Protein AF-A0A3D1IFQ7-F1 (afdb_monomer_lite)

Sequence (167 aa):
MATIRIYKVAEVLGIPSQEVMDLLKREHGIEVKSASSTIEEIVARQFAERLARERDVNLPTGPLFSQKAASSGKGRKSAKSAKTPEPAMRPRLGPPRLVKAPIVVPPVETEEVGEAVVEPPVAETPAPEPTPPVEAPPRPPSSASRLRSRSLKIEDPTPPLQPTATL

Structure (mmCIF, N/CA/C/O backbone):
data_AF-A0A3D1IFQ7-F1
#
_entry.id   AF-A0A3D1IFQ7-F1
#
loop_
_atom_site.group_PDB
_atom_site.id
_atom_site.type_symbol
_atom_site.label_atom_id
_atom_site.label_alt_id
_atom_site.label_comp_id
_atom_site.label_asym_id
_atom_site.label_entity_id
_atom_site.label_seq_id
_atom_site.pdbx_PDB_ins_code
_atom_site.Cartn_x
_atom_site.Cartn_y
_atom_site.Cartn_z
_atom_site.occupancy
_atom_site.B_iso_or_equiv
_atom_site.auth_seq_id
_atom_site.auth_comp_id
_atom_site.auth_asym_id
_atom_site.auth_atom_id
_atom_site.pdbx_PDB_model_num
ATOM 1 N N . MET A 1 1 ? 7.786 -15.486 5.623 1.00 79.00 1 MET A N 1
ATOM 2 C CA . MET A 1 1 ? 7.600 -14.023 5.506 1.00 79.00 1 MET A CA 1
ATOM 3 C C . MET A 1 1 ? 6.456 -13.766 4.541 1.00 79.00 1 MET A C 1
ATOM 5 O O . MET A 1 1 ? 6.431 -14.399 3.493 1.00 79.00 1 MET A O 1
ATOM 9 N N . ALA A 1 2 ? 5.493 -12.922 4.915 1.00 89.31 2 ALA A N 1
ATOM 10 C CA . ALA A 1 2 ? 4.358 -12.570 4.063 1.00 89.31 2 ALA A CA 1
ATOM 11 C C . ALA A 1 2 ? 4.682 -11.327 3.218 1.00 89.31 2 ALA A C 1
ATOM 13 O O . ALA A 1 2 ? 5.372 -10.417 3.686 1.00 89.31 2 ALA A O 1
ATOM 14 N N . THR A 1 3 ? 4.196 -11.300 1.976 1.00 93.31 3 THR A N 1
ATOM 15 C CA . THR A 1 3 ? 4.399 -10.192 1.032 1.00 93.31 3 THR A CA 1
ATOM 16 C C . THR A 1 3 ? 3.069 -9.708 0.472 1.00 93.31 3 THR A C 1
ATOM 18 O O . THR A 1 3 ? 2.130 -10.488 0.301 1.00 93.31 3 THR A O 1
ATOM 21 N N . ILE A 1 4 ? 2.980 -8.407 0.193 1.00 93.69 4 ILE A N 1
ATOM 22 C CA . ILE A 1 4 ? 1.745 -7.732 -0.225 1.00 93.69 4 ILE A CA 1
ATOM 23 C C . ILE A 1 4 ? 2.023 -6.820 -1.407 1.00 93.69 4 ILE A C 1
ATOM 25 O O . ILE A 1 4 ? 3.070 -6.181 -1.487 1.00 93.69 4 ILE A O 1
ATOM 29 N N . ARG A 1 5 ? 1.064 -6.756 -2.333 1.00 94.88 5 ARG A N 1
ATOM 30 C CA . ARG A 1 5 ? 1.128 -5.865 -3.495 1.00 94.88 5 ARG A CA 1
ATOM 31 C C . ARG A 1 5 ? 0.787 -4.429 -3.097 1.00 94.88 5 ARG A C 1
ATOM 33 O O . ARG A 1 5 ? -0.162 -4.212 -2.346 1.00 94.88 5 ARG A O 1
ATOM 40 N N . ILE A 1 6 ? 1.491 -3.449 -3.659 1.00 95.06 6 ILE A N 1
ATOM 41 C CA . ILE A 1 6 ? 1.315 -2.025 -3.319 1.00 95.06 6 ILE A CA 1
ATOM 42 C C . ILE A 1 6 ? -0.115 -1.532 -3.552 1.00 95.06 6 ILE A C 1
ATOM 44 O O . ILE A 1 6 ? -0.632 -0.780 -2.729 1.00 95.06 6 ILE A O 1
ATOM 48 N N . TYR A 1 7 ? -0.800 -1.984 -4.609 1.00 95.19 7 TYR A N 1
ATOM 49 C CA . TYR A 1 7 ? -2.197 -1.581 -4.822 1.00 95.19 7 TYR A CA 1
ATOM 50 C C . TYR A 1 7 ? -3.116 -1.970 -3.652 1.00 95.19 7 TYR A C 1
ATOM 52 O O . TYR A 1 7 ? -4.080 -1.262 -3.387 1.00 95.19 7 TYR A O 1
ATOM 60 N N . LYS A 1 8 ? -2.809 -3.038 -2.898 1.00 93.44 8 LYS A N 1
ATOM 61 C CA . LYS A 1 8 ? -3.568 -3.394 -1.688 1.00 93.44 8 LYS A CA 1
ATOM 62 C C . LYS A 1 8 ? -3.272 -2.472 -0.514 1.00 93.44 8 LYS A C 1
ATOM 64 O O . LYS A 1 8 ? -4.180 -2.152 0.243 1.00 93.44 8 LYS A O 1
ATOM 69 N N . VAL A 1 9 ? -2.034 -2.005 -0.390 1.00 92.69 9 VAL A N 1
ATOM 70 C CA . VAL A 1 9 ? -1.665 -0.995 0.613 1.00 92.69 9 VAL A CA 1
ATOM 71 C C . VAL A 1 9 ? -2.401 0.317 0.338 1.00 92.69 9 VAL A C 1
ATOM 73 O O . VAL A 1 9 ? -2.998 0.899 1.241 1.00 92.69 9 VAL A O 1
ATOM 76 N N . ALA A 1 10 ? -2.438 0.722 -0.931 1.00 93.44 10 ALA A N 1
ATOM 77 C CA . ALA A 1 10 ? -3.182 1.885 -1.399 1.00 93.44 10 ALA A CA 1
ATOM 78 C C . ALA A 1 10 ? -4.693 1.774 -1.111 1.00 93.44 10 ALA A C 1
ATOM 80 O O . ALA A 1 10 ? -5.288 2.721 -0.606 1.00 93.44 10 ALA A O 1
ATOM 81 N N . GLU A 1 11 ? -5.307 0.610 -1.363 1.00 91.31 11 GLU A N 1
ATOM 82 C CA . GLU A 1 11 ? -6.725 0.356 -1.055 1.00 91.31 11 GLU A CA 1
ATOM 83 C C . GLU A 1 11 ? -7.048 0.515 0.441 1.00 91.31 11 GLU A C 1
ATOM 85 O O . GLU A 1 11 ? -8.078 1.099 0.777 1.00 91.31 11 GLU A O 1
ATOM 90 N N . VAL A 1 12 ? -6.180 0.022 1.335 1.00 90.56 12 VAL A N 1
ATOM 91 C CA . VAL A 1 12 ? -6.389 0.108 2.794 1.00 90.56 12 VAL A CA 1
ATOM 92 C C . VAL A 1 12 ? -6.296 1.550 3.290 1.00 90.56 12 VAL A C 1
ATOM 94 O O . VAL A 1 12 ? -7.076 1.955 4.148 1.00 90.56 12 VAL A O 1
ATOM 97 N N . LEU A 1 13 ? -5.365 2.329 2.739 1.00 89.69 13 LEU A N 1
ATOM 98 C CA . LEU A 1 13 ? -5.132 3.719 3.134 1.00 89.69 13 LEU A CA 1
ATOM 99 C C . LEU A 1 13 ? -6.032 4.724 2.400 1.00 89.69 13 LEU A C 1
ATOM 101 O O . LEU A 1 13 ? -6.143 5.871 2.824 1.00 89.69 13 LEU A O 1
ATOM 105 N N . GLY A 1 14 ? -6.671 4.315 1.301 1.00 89.62 14 GLY A N 1
ATOM 106 C CA . GLY A 1 14 ? -7.512 5.188 0.483 1.00 89.62 14 GLY A CA 1
ATOM 107 C C . GLY A 1 14 ? -6.740 6.268 -0.285 1.00 89.62 14 GLY A C 1
ATOM 108 O O . GLY A 1 14 ? -7.330 7.283 -0.646 1.00 89.62 14 GLY A O 1
ATOM 109 N N . ILE A 1 15 ? -5.445 6.058 -0.534 1.00 93.12 15 ILE A N 1
ATOM 110 C CA . ILE A 1 15 ? -4.559 6.970 -1.281 1.00 93.12 15 ILE A CA 1
ATOM 111 C C . ILE A 1 15 ? -4.145 6.343 -2.620 1.00 93.12 15 ILE A C 1
ATOM 113 O O . ILE A 1 15 ? -4.193 5.117 -2.757 1.00 93.12 15 ILE A O 1
ATOM 117 N N . PRO A 1 16 ? -3.750 7.128 -3.639 1.00 95.31 16 PRO A N 1
ATOM 118 C CA . PRO A 1 16 ? -3.327 6.563 -4.917 1.00 95.31 16 PRO A CA 1
ATOM 119 C C . PRO A 1 16 ? -2.022 5.769 -4.777 1.00 95.31 16 PRO A C 1
ATOM 121 O O . PRO A 1 16 ? -1.133 6.111 -3.999 1.00 95.31 16 PRO A O 1
ATOM 124 N N . SER A 1 17 ? -1.866 4.717 -5.585 1.00 94.81 17 SER A N 1
ATOM 125 C CA . SER A 1 17 ? -0.681 3.849 -5.516 1.00 94.81 17 SER A CA 1
ATOM 126 C C . SER A 1 17 ? 0.630 4.565 -5.848 1.00 94.81 17 SER A C 1
ATOM 128 O O . SER A 1 17 ? 1.669 4.140 -5.359 1.00 94.81 17 SER A O 1
ATOM 130 N N . GLN A 1 18 ? 0.589 5.646 -6.635 1.00 95.50 18 GLN A N 1
ATOM 131 C CA . GLN A 1 18 ? 1.777 6.454 -6.936 1.00 95.50 18 GLN A CA 1
ATOM 132 C C . GLN A 1 18 ? 2.293 7.185 -5.691 1.00 95.50 18 GLN A C 1
ATOM 134 O O . GLN A 1 18 ? 3.474 7.092 -5.380 1.00 95.50 18 GLN A O 1
ATOM 139 N N . GLU A 1 19 ? 1.402 7.794 -4.899 1.00 94.00 19 GLU A N 1
ATOM 140 C CA . GLU A 1 19 ? 1.797 8.424 -3.632 1.00 94.00 19 GLU A CA 1
ATOM 141 C C . GLU A 1 19 ? 2.406 7.407 -2.662 1.00 94.00 19 GLU A C 1
ATOM 143 O O . GLU A 1 19 ? 3.385 7.711 -1.982 1.00 94.00 19 GLU A O 1
ATOM 148 N N . VAL A 1 20 ? 1.870 6.180 -2.623 1.00 94.38 20 VAL A N 1
ATOM 149 C CA . VAL A 1 20 ? 2.453 5.092 -1.822 1.00 94.38 20 VAL A CA 1
ATOM 150 C C . VAL A 1 20 ? 3.880 4.783 -2.273 1.00 94.38 20 VAL A C 1
ATOM 152 O O . VAL A 1 20 ? 4.756 4.612 -1.431 1.00 94.38 20 VAL A O 1
ATOM 155 N N . MET A 1 21 ? 4.138 4.735 -3.581 1.00 95.00 21 MET A N 1
ATOM 156 C CA . MET A 1 21 ? 5.479 4.489 -4.123 1.00 95.00 21 MET A CA 1
ATOM 157 C C . MET A 1 21 ? 6.451 5.619 -3.757 1.00 95.00 21 MET A C 1
ATOM 159 O O . MET A 1 21 ? 7.558 5.346 -3.291 1.00 95.00 21 MET A O 1
ATOM 163 N N . ASP A 1 22 ? 6.022 6.876 -3.878 1.00 95.56 22 ASP A N 1
ATOM 164 C CA . ASP A 1 22 ? 6.837 8.040 -3.519 1.00 95.56 22 ASP A CA 1
ATOM 165 C C . ASP A 1 22 ? 7.156 8.091 -2.023 1.00 95.56 22 ASP A C 1
ATOM 167 O O . ASP A 1 22 ? 8.240 8.511 -1.614 1.00 95.56 22 ASP A O 1
ATOM 171 N N . LEU A 1 23 ? 6.209 7.692 -1.176 1.00 93.56 23 LEU A N 1
ATOM 172 C CA . LEU A 1 23 ? 6.421 7.646 0.265 1.00 93.56 23 LEU A CA 1
ATOM 173 C C . LEU A 1 23 ? 7.304 6.459 0.670 1.00 93.56 23 LEU A C 1
ATOM 175 O O . LEU A 1 23 ? 8.205 6.637 1.483 1.00 93.56 23 LEU A O 1
ATOM 179 N N . LEU A 1 24 ? 7.135 5.282 0.059 1.00 94.06 24 LEU A N 1
ATOM 180 C CA . LEU A 1 24 ? 8.030 4.139 0.281 1.00 94.06 24 LEU A CA 1
ATOM 181 C C . LEU A 1 24 ? 9.483 4.481 -0.070 1.00 94.06 24 LEU A C 1
ATOM 183 O O . LEU A 1 24 ? 10.398 4.133 0.679 1.00 94.06 24 LEU A O 1
ATOM 187 N N . LYS A 1 25 ? 9.693 5.227 -1.158 1.00 94.62 25 LYS A N 1
ATOM 188 C CA . LYS A 1 25 ? 11.018 5.729 -1.529 1.00 94.62 25 LYS A CA 1
ATOM 189 C C . LYS A 1 25 ? 11.566 6.714 -0.495 1.00 94.62 25 LYS A C 1
ATOM 191 O O . LYS A 1 25 ? 12.721 6.592 -0.100 1.00 94.62 25 LYS A O 1
ATOM 196 N N . ARG A 1 26 ? 10.755 7.675 -0.042 1.00 94.06 26 ARG A N 1
ATOM 197 C CA . ARG A 1 26 ? 11.184 8.719 0.907 1.00 94.06 26 ARG A CA 1
ATOM 198 C C . ARG A 1 26 ? 11.445 8.203 2.319 1.00 94.06 26 ARG A C 1
ATOM 200 O O . ARG A 1 26 ? 12.387 8.657 2.955 1.00 94.06 26 ARG A O 1
ATOM 207 N N . GLU A 1 27 ? 10.614 7.295 2.813 1.00 90.44 27 GLU A N 1
ATOM 208 C CA . GLU A 1 27 ? 10.640 6.889 4.222 1.00 90.44 27 GLU A CA 1
ATOM 209 C C . GLU A 1 27 ? 11.400 5.593 4.471 1.00 90.44 27 GLU A C 1
ATOM 211 O O . GLU A 1 27 ? 12.031 5.439 5.514 1.00 90.44 27 GLU A O 1
ATOM 216 N N . HIS A 1 28 ? 11.351 4.668 3.511 1.00 90.12 28 HIS A N 1
ATOM 217 C CA . HIS A 1 28 ? 11.955 3.345 3.641 1.00 90.12 28 HIS A CA 1
ATOM 218 C C . HIS A 1 28 ? 13.128 3.131 2.677 1.00 90.12 28 HIS A C 1
ATOM 220 O O . HIS A 1 28 ? 13.797 2.104 2.761 1.00 90.12 28 HIS A O 1
ATOM 226 N N . GLY A 1 29 ? 13.386 4.069 1.756 1.00 94.06 29 GLY A N 1
ATOM 227 C CA . GLY A 1 29 ? 14.423 3.921 0.733 1.00 94.06 29 GLY A CA 1
ATOM 228 C C . GLY A 1 29 ? 14.115 2.824 -0.291 1.00 94.06 29 GLY A C 1
ATOM 229 O O . GLY A 1 29 ? 15.026 2.341 -0.959 1.00 94.06 29 GLY A O 1
ATOM 230 N N . ILE A 1 30 ? 12.851 2.397 -0.401 1.00 92.19 30 ILE A N 1
ATOM 231 C CA . ILE A 1 30 ? 12.446 1.297 -1.282 1.00 92.19 30 ILE A CA 1
ATOM 232 C C . ILE A 1 30 ? 11.966 1.874 -2.607 1.00 92.19 30 ILE A C 1
ATOM 234 O O . ILE A 1 30 ? 10.909 2.499 -2.686 1.00 92.19 30 ILE A O 1
ATOM 238 N N . GLU A 1 31 ? 12.727 1.617 -3.666 1.00 94.44 31 GLU A N 1
ATOM 239 C CA . GLU A 1 31 ? 12.323 1.957 -5.025 1.00 94.44 31 GLU A CA 1
ATOM 240 C C . GLU A 1 31 ? 11.502 0.828 -5.641 1.00 94.44 31 GLU A C 1
ATOM 242 O O . GLU A 1 31 ? 11.952 -0.309 -5.791 1.00 94.44 31 GLU A O 1
ATOM 247 N N . VAL A 1 32 ? 10.275 1.156 -6.025 1.00 93.50 32 VAL A N 1
ATOM 248 C CA . VAL A 1 32 ? 9.333 0.217 -6.628 1.00 93.50 32 VAL A CA 1
ATOM 249 C C . VAL A 1 32 ? 8.919 0.712 -8.001 1.00 93.50 32 VAL A C 1
ATOM 251 O O . VAL A 1 32 ? 8.748 1.904 -8.221 1.00 93.50 32 VAL A O 1
ATOM 254 N N . LYS A 1 33 ? 8.802 -0.220 -8.952 1.00 93.19 33 LYS A N 1
ATOM 255 C CA . LYS A 1 33 ? 8.581 0.095 -10.374 1.00 93.19 33 LYS A CA 1
ATOM 256 C C . LYS A 1 33 ? 7.110 0.315 -10.711 1.00 93.19 33 LYS A C 1
ATOM 258 O O . LYS A 1 33 ? 6.787 1.017 -11.660 1.00 93.19 33 LYS A O 1
ATOM 263 N N . SER A 1 34 ? 6.214 -0.350 -9.984 1.00 94.44 34 SER A N 1
ATOM 264 C CA . SER A 1 34 ? 4.780 -0.358 -10.272 1.00 94.44 34 SER A CA 1
ATOM 265 C C . SER A 1 34 ? 3.974 -0.668 -9.015 1.00 94.44 34 SER A C 1
ATOM 267 O O . SER A 1 34 ? 4.452 -1.357 -8.116 1.00 94.44 34 SER A O 1
ATOM 269 N N . ALA A 1 35 ? 2.698 -0.281 -9.007 1.00 93.12 35 ALA A N 1
ATOM 270 C CA . ALA A 1 35 ? 1.718 -0.703 -8.006 1.00 93.12 35 ALA A CA 1
ATOM 271 C C . ALA A 1 35 ? 1.550 -2.238 -7.915 1.00 93.12 35 ALA A C 1
ATOM 273 O O . ALA A 1 35 ? 1.017 -2.753 -6.930 1.00 93.12 35 ALA A O 1
ATOM 274 N N . SER A 1 36 ? 1.999 -2.974 -8.939 1.00 92.88 36 SER A N 1
ATOM 275 C CA . SER A 1 36 ? 2.021 -4.442 -8.951 1.00 92.88 36 SER A CA 1
ATOM 276 C C . SER A 1 36 ? 3.241 -5.048 -8.248 1.00 92.88 36 SER A C 1
ATOM 278 O O . SER A 1 36 ? 3.295 -6.267 -8.089 1.00 92.88 36 SER A O 1
ATOM 280 N N . SER A 1 37 ? 4.214 -4.236 -7.822 1.00 94.44 37 SER A N 1
ATOM 281 C CA . SER A 1 37 ? 5.348 -4.704 -7.025 1.00 94.44 37 SER A CA 1
ATOM 282 C C . SER A 1 37 ? 4.899 -5.146 -5.626 1.00 94.44 37 SER A C 1
ATOM 284 O O . SER A 1 37 ? 3.915 -4.639 -5.077 1.00 94.44 37 SER A O 1
ATOM 286 N N . THR A 1 38 ? 5.618 -6.117 -5.062 1.00 94.50 38 THR A N 1
ATOM 287 C CA . THR A 1 38 ? 5.371 -6.679 -3.729 1.00 94.50 38 THR A CA 1
ATOM 288 C C . THR A 1 38 ? 6.397 -6.190 -2.721 1.00 94.50 38 THR A C 1
ATOM 290 O O . THR A 1 38 ? 7.585 -6.161 -3.031 1.00 94.50 38 THR A O 1
ATOM 293 N N . ILE A 1 39 ? 5.941 -5.876 -1.513 1.00 93.81 39 ILE A N 1
ATOM 294 C CA . ILE A 1 39 ? 6.780 -5.502 -0.370 1.00 93.81 39 ILE A CA 1
ATOM 295 C C . ILE A 1 39 ? 6.508 -6.427 0.816 1.00 93.81 39 ILE A C 1
ATOM 297 O O . ILE A 1 39 ? 5.498 -7.136 0.847 1.00 93.81 39 ILE A O 1
ATOM 301 N N . GLU A 1 40 ? 7.409 -6.425 1.792 1.00 93.81 40 GLU A N 1
ATOM 302 C CA . GLU A 1 40 ? 7.214 -7.154 3.042 1.00 93.81 40 GLU A CA 1
ATOM 303 C C . GLU A 1 40 ? 6.030 -6.587 3.831 1.00 93.81 40 GLU A C 1
ATOM 305 O O . GLU A 1 40 ? 5.857 -5.372 3.945 1.00 93.81 40 GLU A O 1
ATOM 310 N N . GLU A 1 41 ? 5.226 -7.471 4.424 1.00 93.00 41 GLU A N 1
ATOM 311 C CA . GLU A 1 41 ? 4.075 -7.056 5.233 1.00 93.00 41 GLU A CA 1
ATOM 312 C C . GLU A 1 41 ? 4.464 -6.160 6.405 1.00 93.00 41 GLU A C 1
ATOM 314 O O . GLU A 1 41 ? 3.733 -5.233 6.744 1.00 93.00 41 GLU A O 1
ATOM 319 N N . ILE A 1 42 ? 5.618 -6.421 7.014 1.00 93.44 42 ILE A N 1
ATOM 320 C CA . ILE A 1 42 ? 6.096 -5.650 8.161 1.00 93.44 42 ILE A CA 1
ATOM 321 C C . ILE A 1 42 ? 6.325 -4.191 7.746 1.00 93.44 42 ILE A C 1
ATOM 323 O O . ILE A 1 42 ? 5.878 -3.284 8.445 1.00 93.44 42 ILE A O 1
ATOM 327 N N . VAL A 1 43 ? 6.923 -3.971 6.570 1.00 93.81 43 VAL A N 1
ATOM 328 C CA . VAL A 1 43 ? 7.116 -2.633 5.994 1.00 93.81 43 VAL A CA 1
ATOM 329 C C . VAL A 1 43 ? 5.767 -1.990 5.676 1.00 93.81 43 VAL A C 1
ATOM 331 O O . VAL A 1 43 ? 5.526 -0.852 6.066 1.00 93.81 43 VAL A O 1
ATOM 334 N N . ALA A 1 44 ? 4.850 -2.725 5.037 1.00 93.31 44 ALA A N 1
ATOM 335 C CA . ALA A 1 44 ? 3.516 -2.217 4.712 1.00 93.31 44 ALA A CA 1
ATOM 336 C C . ALA A 1 44 ? 2.716 -1.804 5.960 1.00 93.31 44 ALA A C 1
ATOM 338 O O . ALA A 1 44 ? 1.995 -0.808 5.937 1.00 93.31 44 ALA A O 1
ATOM 339 N N . ARG A 1 45 ? 2.842 -2.562 7.055 1.00 91.69 45 ARG A N 1
ATOM 340 C CA . ARG A 1 45 ? 2.176 -2.283 8.331 1.00 91.69 45 ARG A CA 1
ATOM 341 C C . ARG A 1 45 ? 2.739 -1.034 8.994 1.00 91.69 45 ARG A C 1
ATOM 343 O O . ARG A 1 45 ? 1.963 -0.159 9.352 1.00 91.69 45 ARG A O 1
ATOM 350 N N . GLN A 1 46 ? 4.063 -0.931 9.102 1.00 92.50 46 GLN A N 1
ATOM 351 C CA . GLN A 1 46 ? 4.727 0.254 9.657 1.00 92.50 46 GLN A CA 1
ATOM 352 C C . GLN A 1 46 ? 4.365 1.513 8.868 1.00 92.50 46 GLN A C 1
ATOM 354 O O . GLN A 1 46 ? 4.012 2.539 9.447 1.00 92.50 46 GLN A O 1
ATOM 359 N N . PHE A 1 47 ? 4.392 1.397 7.543 1.00 93.12 47 PHE A N 1
A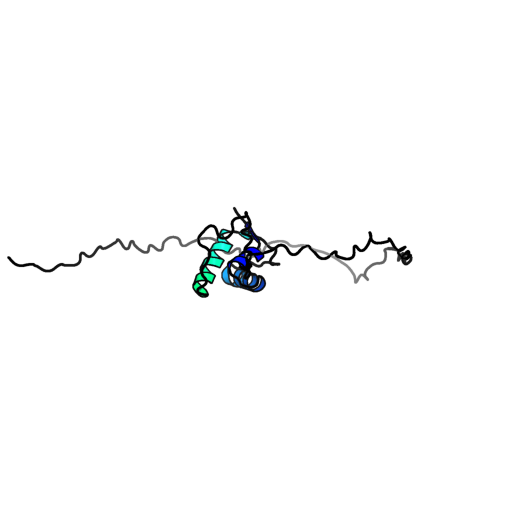TOM 360 C CA . PHE A 1 47 ? 3.996 2.454 6.630 1.00 93.12 47 PHE A CA 1
ATOM 361 C C . PHE A 1 47 ? 2.543 2.897 6.852 1.00 93.12 47 PHE A C 1
ATOM 363 O O . PHE A 1 47 ? 2.265 4.085 7.020 1.00 93.12 47 PHE A O 1
ATOM 370 N N . ALA A 1 48 ? 1.610 1.942 6.906 1.00 91.62 48 ALA A N 1
ATOM 371 C CA . ALA A 1 48 ? 0.200 2.238 7.122 1.00 91.62 48 ALA A CA 1
ATOM 372 C C . ALA A 1 48 ? -0.065 2.855 8.503 1.00 91.62 48 ALA A C 1
ATOM 374 O O . ALA A 1 48 ? -0.808 3.828 8.594 1.00 91.62 48 ALA A O 1
ATOM 375 N N . GLU A 1 49 ? 0.554 2.334 9.566 1.00 91.31 49 GLU A N 1
ATOM 376 C CA . GLU A 1 49 ? 0.427 2.865 10.930 1.00 91.31 49 GLU A CA 1
ATOM 377 C C . GLU A 1 49 ? 0.933 4.304 11.039 1.00 91.31 49 GLU A C 1
ATOM 379 O O . GLU A 1 49 ? 0.297 5.134 11.692 1.00 91.31 49 GLU A O 1
ATOM 384 N N . ARG A 1 50 ? 2.058 4.620 10.390 1.00 91.50 50 ARG A N 1
ATOM 385 C CA . ARG A 1 50 ? 2.600 5.977 10.386 1.00 91.50 50 ARG A CA 1
ATOM 386 C C . ARG A 1 50 ? 1.684 6.937 9.636 1.00 91.50 50 ARG A C 1
ATOM 388 O O . ARG A 1 50 ? 1.306 7.962 10.196 1.00 91.50 50 ARG A O 1
ATOM 395 N N . LEU A 1 51 ? 1.263 6.582 8.424 1.00 90.44 51 LEU A N 1
ATOM 396 C CA . LEU A 1 51 ? 0.355 7.426 7.646 1.00 90.44 51 LEU A CA 1
ATOM 397 C C . LEU A 1 51 ? -0.998 7.624 8.319 1.00 90.44 51 LEU A C 1
ATOM 399 O O . LEU A 1 51 ? -1.554 8.716 8.258 1.00 90.44 51 LEU A O 1
ATOM 403 N N . ALA A 1 52 ? -1.524 6.592 8.973 1.00 90.31 52 ALA A N 1
ATOM 404 C CA . ALA A 1 52 ? -2.757 6.689 9.739 1.00 90.31 52 ALA A CA 1
ATOM 405 C C . ALA A 1 52 ? -2.649 7.709 10.875 1.00 90.31 52 ALA A C 1
ATOM 407 O O . ALA A 1 52 ? -3.581 8.479 11.083 1.00 90.31 52 ALA A O 1
ATOM 408 N N . ARG A 1 53 ? -1.500 7.755 11.564 1.00 89.94 53 ARG A N 1
ATOM 409 C CA . ARG A 1 53 ? -1.216 8.762 12.596 1.00 89.94 53 ARG A CA 1
ATOM 410 C C . ARG A 1 53 ? -1.007 10.158 12.018 1.00 89.94 53 ARG A C 1
ATOM 412 O O . ARG A 1 53 ? -1.460 11.119 12.615 1.00 89.94 53 ARG A O 1
ATOM 419 N N . GLU A 1 54 ? -0.324 10.282 10.882 1.00 90.31 54 GLU A N 1
ATOM 420 C CA . GLU A 1 54 ? -0.040 11.586 10.261 1.00 90.31 54 GLU A CA 1
ATOM 421 C C . GLU A 1 54 ? -1.271 12.227 9.606 1.00 90.31 54 GLU A C 1
ATOM 423 O O . GLU A 1 54 ? -1.354 13.448 9.506 1.00 90.31 54 GLU A O 1
ATOM 428 N N . ARG A 1 55 ? -2.206 11.409 9.113 1.00 88.75 55 ARG A N 1
ATOM 429 C CA . ARG A 1 55 ? -3.402 11.851 8.375 1.00 88.75 55 ARG A CA 1
ATOM 430 C C . ARG A 1 55 ? -4.694 11.698 9.185 1.00 88.75 55 ARG A C 1
ATOM 432 O O . ARG A 1 55 ? -5.767 11.901 8.621 1.00 88.75 55 ARG A O 1
ATOM 439 N N . ASP A 1 56 ? -4.597 11.281 10.449 1.00 85.25 56 ASP A N 1
ATOM 440 C CA . ASP A 1 56 ? -5.730 10.948 11.325 1.00 85.25 56 ASP A CA 1
ATOM 441 C C . ASP A 1 56 ? -6.745 9.986 10.667 1.00 85.25 56 ASP A C 1
ATOM 443 O O . ASP A 1 56 ? -7.966 10.121 10.790 1.00 85.25 56 ASP A O 1
ATOM 447 N N . VAL A 1 57 ? -6.242 8.994 9.923 1.00 84.75 57 VAL A N 1
ATOM 448 C CA . VAL A 1 57 ? -7.071 7.999 9.229 1.00 84.75 57 VAL A CA 1
ATOM 449 C C . VAL A 1 57 ? -7.259 6.778 10.121 1.00 84.75 57 VAL A C 1
ATOM 451 O O . VAL A 1 57 ? -6.298 6.153 10.561 1.00 84.75 57 VAL A O 1
ATOM 454 N N . ASN A 1 58 ? -8.513 6.382 10.344 1.00 83.56 58 ASN A N 1
ATOM 455 C CA . ASN A 1 58 ? -8.820 5.144 11.056 1.00 83.56 58 ASN A CA 1
ATOM 456 C C . ASN A 1 58 ? -8.470 3.921 10.199 1.00 83.56 58 ASN A C 1
ATOM 458 O O . ASN A 1 58 ? -9.102 3.671 9.170 1.00 83.56 58 ASN A O 1
ATOM 462 N N . LEU A 1 59 ? -7.495 3.134 10.654 1.00 85.19 59 LEU A N 1
ATOM 463 C CA . LEU A 1 59 ? -7.197 1.828 10.073 1.00 85.19 59 LEU A CA 1
ATOM 464 C C . LEU A 1 59 ? -8.198 0.777 10.567 1.00 85.19 59 LEU A C 1
ATOM 466 O O . LEU A 1 59 ? -8.621 0.823 11.726 1.00 85.19 59 LEU A O 1
ATOM 470 N N . PRO A 1 60 ? -8.563 -0.205 9.725 1.00 82.38 60 PRO A N 1
ATOM 471 C CA . PRO A 1 60 ? -9.401 -1.308 10.167 1.00 82.38 60 PRO A CA 1
ATOM 472 C C . PRO A 1 60 ? -8.693 -2.099 11.275 1.00 82.38 60 PRO A C 1
ATOM 474 O O . PRO A 1 60 ? -7.545 -2.512 11.130 1.00 82.38 60 PRO A O 1
ATOM 477 N N . THR A 1 61 ? -9.384 -2.325 12.392 1.00 75.56 61 THR A N 1
ATOM 478 C CA . THR A 1 61 ? -8.855 -3.123 13.503 1.00 75.56 61 THR A CA 1
ATOM 479 C C . THR A 1 61 ? -8.787 -4.596 13.094 1.00 75.56 61 THR A C 1
ATOM 481 O O . THR A 1 61 ? -9.816 -5.214 12.825 1.00 75.56 61 THR A O 1
ATOM 484 N N . GLY A 1 62 ? -7.581 -5.166 13.032 1.00 79.44 62 GLY A N 1
ATOM 485 C CA . GLY A 1 62 ? -7.356 -6.567 12.666 1.00 79.44 62 GLY A CA 1
ATOM 486 C C . GLY A 1 62 ? -6.165 -6.761 11.720 1.00 79.44 62 GLY A C 1
ATOM 487 O O . GLY A 1 62 ? -5.374 -5.839 11.514 1.00 79.44 62 GLY A O 1
ATOM 488 N N . PRO A 1 63 ? -5.995 -7.963 11.144 1.00 82.19 63 PRO A N 1
ATOM 489 C CA . PRO A 1 63 ? -4.915 -8.231 10.202 1.00 82.19 63 PRO A CA 1
ATOM 490 C C . PRO A 1 63 ? -5.165 -7.511 8.864 1.00 82.19 63 PRO A C 1
ATOM 492 O O . PRO A 1 63 ? -5.871 -8.022 7.991 1.00 82.19 63 PRO A O 1
ATOM 495 N N . LEU A 1 64 ? -4.552 -6.327 8.723 1.00 83.94 64 LEU A N 1
ATOM 496 C CA . LEU A 1 64 ? -4.740 -5.350 7.636 1.00 83.94 64 LEU A CA 1
ATOM 497 C C . LEU A 1 64 ? -4.625 -5.934 6.221 1.00 83.94 64 LEU A C 1
ATOM 499 O O . LEU A 1 64 ? -5.318 -5.489 5.309 1.00 83.94 64 LEU A O 1
ATOM 503 N N . PHE A 1 65 ? -3.752 -6.924 6.032 1.00 85.69 65 PHE A N 1
ATOM 504 C CA . PHE A 1 65 ? -3.345 -7.393 4.709 1.00 85.69 65 PHE A CA 1
ATOM 505 C C . PHE A 1 65 ? -3.517 -8.903 4.496 1.00 85.69 65 PHE A C 1
ATOM 507 O O . PHE A 1 65 ? -2.795 -9.517 3.711 1.00 85.69 65 PHE A O 1
ATOM 514 N N . SER A 1 66 ? -4.482 -9.518 5.182 1.00 77.94 66 SER A N 1
ATOM 515 C CA . SER A 1 66 ? -4.767 -10.951 5.038 1.00 77.94 66 SER A CA 1
ATOM 516 C C . SER A 1 66 ? -4.999 -1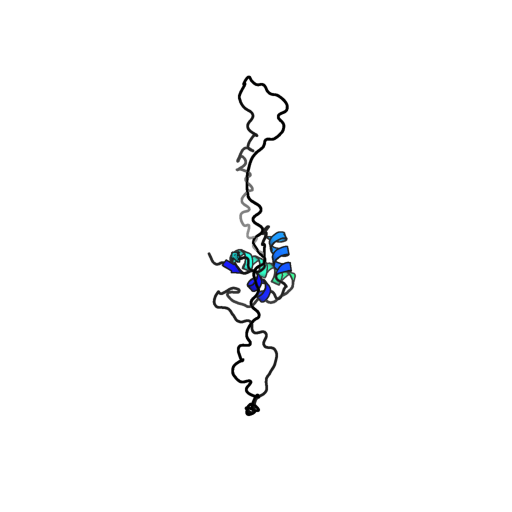1.342 3.569 1.00 77.94 66 SER A C 1
ATOM 518 O O . SER A 1 66 ? -5.848 -10.765 2.892 1.00 77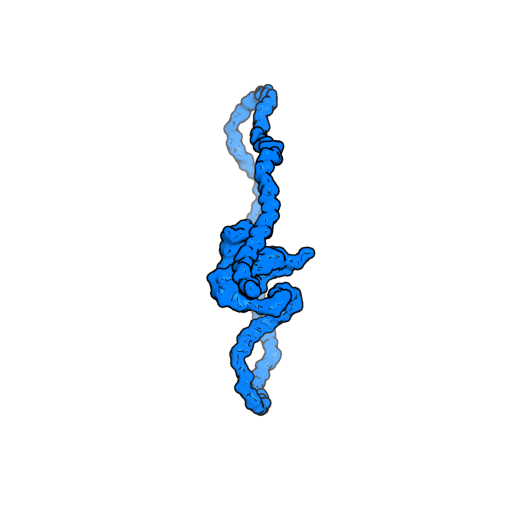.94 66 SER A O 1
ATOM 520 N N . GLN A 1 67 ? -4.280 -12.361 3.075 1.00 63.53 67 GLN A N 1
ATOM 521 C CA . GLN A 1 67 ? -4.345 -12.818 1.673 1.00 63.53 67 GLN A CA 1
ATOM 522 C C . GLN A 1 67 ? -5.750 -13.246 1.212 1.00 63.53 67 GLN A C 1
ATOM 524 O O . GLN A 1 67 ? -6.037 -13.265 0.013 1.00 63.53 67 GLN A O 1
ATOM 529 N N . LYS A 1 68 ? -6.646 -13.570 2.152 1.00 57.81 68 LYS A N 1
ATOM 530 C CA . LYS A 1 68 ? -8.071 -13.735 1.875 1.00 57.81 68 LYS A CA 1
ATOM 531 C C . LYS A 1 68 ? -8.656 -12.345 1.660 1.00 57.81 68 LYS A C 1
ATOM 533 O O . LYS A 1 68 ? -9.050 -11.691 2.618 1.00 57.81 68 LYS A O 1
ATOM 538 N N . ALA A 1 69 ? -8.638 -11.902 0.404 1.00 50.06 69 ALA A N 1
ATOM 539 C CA . ALA A 1 69 ? -9.111 -10.597 -0.023 1.00 50.06 69 ALA A CA 1
ATOM 540 C C . ALA A 1 69 ? -10.407 -10.221 0.707 1.00 50.06 69 ALA A C 1
ATOM 542 O O . ALA A 1 69 ? -11.478 -10.750 0.406 1.00 50.06 69 ALA A O 1
ATOM 543 N N . ALA A 1 70 ? -10.308 -9.284 1.650 1.00 54.09 70 ALA A N 1
ATOM 544 C CA . ALA A 1 70 ? -11.445 -8.463 1.991 1.00 54.09 70 ALA A CA 1
ATOM 545 C C . ALA A 1 70 ? -11.743 -7.689 0.709 1.00 54.09 70 ALA A C 1
ATOM 547 O O . ALA A 1 70 ? -11.055 -6.730 0.368 1.00 54.09 70 ALA A O 1
ATOM 548 N N . SER A 1 71 ? -12.699 -8.176 -0.077 1.00 50.81 71 SER A N 1
ATOM 549 C CA . SER A 1 71 ? -13.316 -7.384 -1.124 1.00 50.81 71 SER A CA 1
ATOM 550 C C . SER A 1 71 ? -13.917 -6.175 -0.418 1.00 50.81 71 SER A C 1
ATOM 552 O O . SER A 1 71 ? -15.040 -6.245 0.086 1.00 50.81 71 SER A O 1
ATOM 554 N N . SER A 1 72 ? -13.157 -5.085 -0.311 1.00 53.97 72 SER A N 1
ATOM 555 C CA . SER A 1 72 ? -13.644 -3.797 0.159 1.00 53.97 72 SER A CA 1
ATOM 556 C C . SER A 1 72 ? -14.542 -3.236 -0.937 1.00 53.97 72 SER A C 1
ATOM 558 O O . SER A 1 72 ? -14.213 -2.289 -1.649 1.00 53.97 72 SER A O 1
ATOM 560 N N . GLY A 1 73 ? -15.694 -3.881 -1.112 1.00 52.12 73 GLY A N 1
ATOM 561 C CA . GLY A 1 73 ? -16.811 -3.336 -1.836 1.00 52.12 73 GLY A CA 1
ATOM 562 C C . GLY A 1 73 ? -17.234 -2.093 -1.082 1.00 52.12 73 GLY A C 1
ATOM 563 O O . GLY A 1 73 ? -18.028 -2.158 -0.147 1.00 52.12 73 GLY A O 1
ATOM 564 N N . LYS A 1 74 ? -16.731 -0.933 -1.505 1.00 52.12 74 LYS A N 1
ATOM 565 C CA . LYS A 1 74 ? -17.370 0.353 -1.240 1.00 52.12 74 LYS A CA 1
ATOM 566 C C . LYS A 1 74 ? -18.675 0.408 -2.046 1.00 52.12 74 LYS A C 1
ATOM 568 O O . LYS A 1 74 ? -18.870 1.274 -2.888 1.00 52.12 74 LYS A O 1
ATOM 573 N N . GLY A 1 75 ? -19.579 -0.534 -1.781 1.00 49.94 75 GLY A N 1
ATOM 574 C CA . GLY A 1 75 ? -20.959 -0.529 -2.231 1.00 49.94 75 GLY A CA 1
ATOM 575 C C . GLY A 1 75 ? -21.728 0.476 -1.392 1.00 49.94 75 GLY A C 1
ATOM 576 O O . GLY A 1 75 ? -22.448 0.120 -0.465 1.00 49.94 75 GLY A O 1
ATOM 577 N N . ARG A 1 76 ? -21.548 1.766 -1.683 1.00 53.81 76 ARG A N 1
ATOM 578 C CA . ARG A 1 76 ? -22.512 2.772 -1.247 1.00 53.81 76 ARG A CA 1
ATOM 579 C C . ARG A 1 76 ? -23.728 2.684 -2.173 1.00 53.81 76 ARG A C 1
ATOM 581 O O . ARG A 1 76 ? -23.608 2.973 -3.356 1.00 53.81 76 ARG A O 1
ATOM 588 N N . LYS A 1 77 ? -24.880 2.401 -1.548 1.00 50.28 77 LYS A N 1
ATOM 589 C CA . LYS A 1 77 ? -26.277 2.540 -2.012 1.00 50.28 77 LYS A CA 1
ATOM 590 C C . LYS A 1 77 ? -26.886 1.340 -2.757 1.00 50.28 77 LYS A C 1
ATOM 592 O O . LYS A 1 77 ? -26.801 1.225 -3.970 1.00 50.28 77 LYS A O 1
ATOM 597 N N . SER A 1 78 ? -27.694 0.559 -2.043 1.00 42.56 78 SER A N 1
ATOM 598 C CA . SER A 1 78 ? -29.158 0.717 -2.125 1.00 42.56 78 SER A CA 1
ATOM 599 C C . SER A 1 78 ? -29.863 -0.181 -1.104 1.00 42.56 78 SER A C 1
ATOM 601 O O . SER A 1 78 ? -29.942 -1.395 -1.237 1.00 42.56 78 SER A O 1
ATOM 603 N N . ALA A 1 79 ? -30.420 0.451 -0.073 1.00 52.28 79 ALA A N 1
ATOM 604 C CA . ALA A 1 79 ? -31.587 -0.082 0.601 1.00 52.28 79 ALA A CA 1
ATOM 605 C C . ALA A 1 79 ? -32.797 0.214 -0.295 1.00 52.28 79 ALA A C 1
ATOM 607 O O . ALA A 1 79 ? -33.256 1.354 -0.356 1.00 52.28 79 ALA A O 1
ATOM 608 N N . LYS A 1 80 ? -33.314 -0.794 -1.000 1.00 49.22 80 LYS A N 1
ATOM 609 C CA . LYS A 1 80 ? -34.726 -0.821 -1.383 1.00 49.22 80 LYS A CA 1
ATOM 610 C C . LYS A 1 80 ? -35.173 -2.264 -1.566 1.00 49.22 80 LYS A C 1
ATOM 612 O O . LYS A 1 80 ? -34.799 -2.950 -2.507 1.00 49.22 80 LYS A O 1
ATOM 617 N N . SER A 1 81 ? -35.973 -2.695 -0.604 1.00 49.03 81 SER A N 1
ATOM 618 C CA . SER A 1 81 ? -36.851 -3.844 -0.724 1.00 49.03 81 SER A CA 1
ATOM 619 C C . SER A 1 81 ? -37.766 -3.697 -1.951 1.00 49.03 81 SER A C 1
ATOM 621 O O . SER A 1 81 ? -38.168 -2.579 -2.275 1.00 49.03 81 SER A O 1
ATOM 623 N N . ALA A 1 82 ? -38.169 -4.840 -2.506 1.00 49.81 82 ALA A N 1
ATOM 624 C CA . ALA A 1 82 ? -39.343 -5.069 -3.353 1.00 49.81 82 ALA A CA 1
ATOM 625 C C . ALA A 1 82 ? -39.161 -5.147 -4.887 1.00 49.81 82 ALA A C 1
ATOM 627 O O . ALA A 1 82 ? -38.864 -4.172 -5.568 1.00 49.81 82 ALA A O 1
ATOM 628 N N . LYS A 1 83 ? -39.565 -6.336 -5.368 1.00 49.78 83 LYS A N 1
ATOM 629 C CA . LYS A 1 83 ? -40.082 -6.716 -6.692 1.00 49.78 83 LYS A CA 1
ATOM 630 C C . LYS A 1 83 ? -39.068 -6.816 -7.829 1.00 49.78 83 LYS A C 1
ATOM 632 O O . LYS A 1 83 ? -38.720 -5.834 -8.467 1.00 49.78 83 LYS A O 1
ATOM 637 N N . THR A 1 84 ? -38.711 -8.067 -8.120 1.00 52.44 84 THR A N 1
ATOM 638 C CA . THR A 1 84 ? -38.285 -8.576 -9.427 1.00 52.44 84 THR A CA 1
ATOM 639 C C . THR A 1 84 ? -39.094 -7.912 -10.548 1.00 52.44 84 THR A C 1
ATOM 641 O O . THR A 1 84 ? -40.282 -8.213 -10.677 1.00 52.44 84 THR A O 1
ATOM 644 N N . PRO A 1 85 ? -38.505 -7.019 -11.360 1.00 55.84 85 PRO A N 1
ATOM 645 C CA . PRO A 1 85 ? -39.075 -6.701 -12.650 1.00 55.84 85 PRO A CA 1
ATOM 646 C C . PRO A 1 85 ? -38.656 -7.827 -13.594 1.00 55.84 85 PRO A C 1
ATOM 648 O O . PRO A 1 85 ? -37.471 -8.130 -13.745 1.00 55.84 85 PRO A O 1
ATOM 651 N N . GLU A 1 86 ? -39.644 -8.491 -14.177 1.00 65.69 86 GLU A N 1
ATOM 652 C CA . GLU A 1 86 ? -39.455 -9.442 -15.265 1.00 65.69 86 GLU A CA 1
ATOM 653 C C . GLU A 1 86 ? -38.546 -8.790 -16.326 1.00 65.69 86 GLU A C 1
ATOM 655 O O . GLU A 1 86 ? -38.838 -7.671 -16.766 1.00 65.69 86 GLU A O 1
ATOM 660 N N . PRO A 1 87 ? -37.387 -9.381 -16.676 1.00 61.66 87 PRO A N 1
ATOM 661 C CA . PRO A 1 87 ? -36.463 -8.720 -17.577 1.00 61.66 87 PRO A CA 1
ATOM 662 C C . PRO A 1 87 ? -37.118 -8.635 -18.954 1.00 61.66 87 PRO A C 1
ATOM 664 O O . PRO A 1 87 ? -37.256 -9.644 -19.644 1.00 61.66 87 PRO A O 1
ATOM 667 N N . ALA A 1 88 ? -37.494 -7.412 -19.342 1.00 67.00 88 ALA A N 1
ATOM 668 C CA . ALA A 1 88 ? -37.921 -7.072 -20.690 1.00 67.00 88 ALA A CA 1
ATOM 669 C C . ALA A 1 88 ? -36.983 -7.751 -21.693 1.00 67.00 88 ALA A C 1
ATOM 671 O O . ALA A 1 88 ? -35.758 -7.586 -21.633 1.00 67.00 88 ALA A O 1
ATOM 672 N N . MET A 1 89 ? -37.587 -8.575 -22.550 1.00 67.38 89 MET A N 1
ATOM 673 C CA . MET A 1 89 ? -36.942 -9.424 -23.542 1.00 67.38 89 MET A CA 1
ATOM 674 C C . MET A 1 89 ? -35.897 -8.608 -24.304 1.00 67.38 89 MET A C 1
ATOM 676 O O . MET A 1 89 ? -36.224 -7.797 -25.169 1.00 67.38 89 MET A O 1
ATOM 680 N N . ARG A 1 90 ? -34.616 -8.787 -23.960 1.00 68.81 90 ARG A N 1
ATOM 681 C CA . ARG A 1 90 ? -33.535 -8.197 -24.750 1.00 68.81 90 ARG A CA 1
ATOM 682 C C . ARG A 1 90 ? -33.656 -8.791 -26.153 1.00 68.81 90 ARG A C 1
ATOM 684 O O . ARG A 1 90 ? -33.759 -10.020 -26.243 1.00 68.81 90 ARG A O 1
ATOM 691 N N . PRO A 1 91 ? -33.637 -7.984 -27.229 1.00 70.44 91 PRO A N 1
ATOM 692 C CA . PRO A 1 91 ? -33.564 -8.536 -28.570 1.00 70.44 91 PRO A CA 1
ATOM 693 C C . PRO A 1 91 ? -32.318 -9.415 -28.616 1.00 70.44 91 PRO A C 1
ATOM 695 O O . PRO A 1 91 ? -31.194 -8.950 -28.404 1.00 70.44 91 PRO A O 1
ATOM 698 N N . ARG A 1 92 ? -32.529 -10.721 -28.783 1.00 71.38 92 ARG A N 1
ATOM 699 C CA . ARG A 1 92 ? -31.429 -11.667 -28.891 1.00 71.38 92 ARG A CA 1
ATOM 700 C C . ARG A 1 92 ? -30.791 -11.431 -30.245 1.00 71.38 92 ARG A C 1
ATOM 702 O O . ARG A 1 92 ? -31.292 -11.904 -31.260 1.00 71.38 92 ARG A O 1
ATOM 709 N N . LEU A 1 93 ? -29.694 -10.678 -30.249 1.00 73.12 93 LEU A N 1
ATOM 710 C CA . LEU A 1 93 ? -28.747 -10.736 -31.349 1.00 73.12 93 LEU A CA 1
ATOM 711 C C . LEU A 1 93 ? -28.338 -12.203 -31.477 1.00 73.12 93 LEU A C 1
ATOM 713 O O . LEU A 1 93 ? -27.815 -12.795 -30.530 1.00 73.12 93 LEU A O 1
ATOM 717 N N . GLY A 1 94 ? -28.693 -12.804 -32.613 1.00 80.56 94 GLY A N 1
ATOM 718 C CA . GLY A 1 94 ? -28.287 -14.162 -32.943 1.00 80.56 94 GLY A CA 1
ATOM 719 C C . GLY A 1 94 ? -26.764 -14.306 -32.869 1.00 80.56 94 GLY A C 1
ATOM 720 O O . GLY A 1 94 ? -26.050 -13.298 -32.827 1.00 80.56 94 GLY A O 1
ATOM 721 N N . PRO A 1 95 ? -26.249 -15.546 -32.838 1.00 82.25 95 PRO A N 1
ATOM 722 C CA . PRO A 1 95 ? -24.811 -15.774 -32.810 1.00 82.25 95 PRO A CA 1
ATOM 723 C C . PRO A 1 95 ? -24.130 -14.962 -33.926 1.00 82.25 95 PRO A C 1
ATOM 725 O O . PRO A 1 95 ? -24.646 -14.921 -35.050 1.00 82.25 95 PRO A O 1
ATOM 728 N N . PRO A 1 96 ? -23.023 -14.262 -33.617 1.00 82.31 96 PRO A N 1
ATOM 729 C CA . PRO A 1 96 ? -22.384 -13.355 -34.557 1.00 82.31 96 PRO A CA 1
ATOM 730 C C . PRO A 1 96 ? -22.006 -14.124 -35.821 1.00 82.31 96 PRO A C 1
ATOM 732 O O . PRO A 1 96 ? -21.341 -15.159 -35.762 1.00 82.31 96 PRO A O 1
ATOM 735 N N . ARG A 1 97 ? -22.450 -13.631 -36.980 1.00 82.00 97 ARG A N 1
ATOM 736 C CA . ARG A 1 97 ? -22.037 -14.205 -38.261 1.00 82.00 97 ARG A CA 1
ATOM 737 C C . ARG A 1 97 ? -20.555 -13.913 -38.460 1.00 82.00 97 ARG A C 1
ATOM 739 O O . ARG A 1 97 ? -20.147 -12.755 -38.392 1.00 82.00 97 ARG A O 1
ATOM 746 N N . LEU A 1 98 ? -19.766 -14.949 -38.740 1.00 80.44 98 LEU A N 1
ATOM 747 C CA . LEU A 1 98 ? -18.403 -14.761 -39.224 1.00 80.44 98 LEU A CA 1
ATOM 748 C C . LEU A 1 98 ? -18.477 -14.137 -40.620 1.00 80.44 98 LEU A C 1
ATOM 750 O O . LEU A 1 98 ? -18.811 -14.807 -41.596 1.00 80.44 98 LEU A O 1
ATOM 754 N N . VAL A 1 99 ? -18.174 -12.844 -40.709 1.00 76.19 99 VAL A N 1
ATOM 755 C CA . VAL A 1 99 ? -17.839 -12.211 -41.984 1.00 76.19 99 VAL A CA 1
ATOM 756 C C . VAL A 1 99 ? -16.438 -12.662 -42.390 1.00 76.19 99 VAL A C 1
ATOM 758 O O . VAL A 1 99 ? -15.550 -12.800 -41.547 1.00 76.19 99 VAL A O 1
ATOM 761 N N . LYS A 1 100 ? -16.240 -12.937 -43.682 1.00 77.62 100 LYS A N 1
ATOM 762 C CA . LYS A 1 100 ? -14.932 -13.309 -44.230 1.00 77.62 100 LYS A CA 1
ATOM 763 C C . LYS A 1 100 ? -13.967 -12.145 -43.984 1.00 77.62 100 LYS A C 1
ATOM 765 O O . LYS A 1 100 ? -14.141 -11.075 -44.560 1.00 77.62 100 LYS A O 1
ATOM 770 N N . ALA A 1 101 ? -12.978 -12.351 -43.118 1.00 76.88 101 ALA A N 1
ATOM 771 C CA . ALA A 1 101 ? -11.904 -11.385 -42.941 1.00 76.88 101 ALA A CA 1
ATOM 772 C C . ALA A 1 101 ? -11.125 -11.254 -44.265 1.00 76.88 101 ALA A C 1
ATOM 774 O O . ALA A 1 101 ? -10.856 -12.283 -44.901 1.00 76.88 101 ALA A O 1
ATOM 775 N N . PRO A 1 102 ? -10.778 -10.031 -44.706 1.00 70.12 102 PRO A N 1
ATOM 776 C CA . PRO A 1 102 ? -9.875 -9.859 -45.831 1.00 70.12 102 PRO A CA 1
ATOM 777 C C . PRO A 1 102 ? -8.539 -10.512 -45.481 1.00 70.12 102 PRO A C 1
ATOM 779 O O . PRO A 1 102 ? -7.993 -10.307 -44.396 1.00 70.12 102 PRO A O 1
ATOM 782 N N . ILE A 1 103 ? -8.045 -11.341 -46.396 1.00 69.44 103 ILE A N 1
ATOM 783 C CA . ILE A 1 103 ? -6.710 -11.920 -46.304 1.00 69.44 103 ILE A CA 1
ATOM 784 C C . ILE A 1 103 ? -5.731 -10.751 -46.370 1.00 69.44 103 ILE A C 1
ATOM 786 O O . ILE A 1 103 ? -5.613 -10.090 -47.401 1.00 69.44 103 ILE A O 1
ATOM 790 N N . VAL A 1 104 ? -5.067 -10.474 -45.250 1.00 68.12 104 VAL A N 1
ATOM 791 C CA . VAL A 1 104 ? -3.885 -9.619 -45.236 1.00 68.12 104 VAL A CA 1
ATOM 792 C C . VAL A 1 104 ? -2.798 -10.417 -45.937 1.00 68.12 104 VAL A C 1
ATOM 794 O O . VAL A 1 104 ? -2.301 -11.408 -45.404 1.00 68.12 104 VAL A O 1
ATOM 797 N N . VAL A 1 105 ? -2.497 -10.026 -47.171 1.00 68.50 105 VAL A N 1
ATOM 798 C CA . VAL A 1 105 ? -1.312 -10.500 -47.880 1.00 68.50 105 VAL A CA 1
ATOM 799 C C . VAL A 1 105 ? -0.115 -9.937 -47.108 1.00 68.50 105 VAL A C 1
ATOM 801 O O . VAL A 1 105 ? -0.062 -8.716 -46.927 1.00 68.50 105 VAL A O 1
ATOM 804 N N . PRO A 1 106 ? 0.793 -10.773 -46.576 1.00 68.38 106 PRO A N 1
ATOM 805 C CA . PRO A 1 106 ? 1.982 -10.265 -45.913 1.00 68.38 106 PRO A CA 1
ATOM 806 C C . PRO A 1 106 ? 2.789 -9.437 -46.924 1.00 68.38 106 PRO A C 1
ATOM 808 O O . PRO A 1 106 ? 2.927 -9.867 -48.075 1.00 68.38 106 PRO A O 1
ATOM 811 N N . PRO A 1 107 ? 3.299 -8.251 -46.546 1.00 61.47 107 PRO A N 1
ATOM 812 C CA . PRO A 1 107 ? 4.326 -7.611 -47.343 1.00 61.47 107 PRO A CA 1
ATOM 813 C C . PRO A 1 107 ? 5.500 -8.582 -47.437 1.00 61.47 107 PRO A C 1
ATOM 815 O O . PRO A 1 107 ? 5.958 -9.123 -46.432 1.00 61.47 107 PRO A O 1
ATOM 818 N N . VAL A 1 108 ? 5.897 -8.824 -48.681 1.00 55.94 108 VAL A N 1
ATOM 819 C CA . VAL A 1 108 ? 7.091 -9.551 -49.091 1.00 55.94 108 VAL A CA 1
ATOM 820 C C . VAL A 1 108 ? 8.240 -9.167 -48.162 1.00 55.94 108 VAL A C 1
ATOM 822 O O . VAL A 1 108 ? 8.527 -7.982 -47.988 1.00 55.94 108 VAL A O 1
ATOM 825 N N . GLU A 1 109 ? 8.840 -10.180 -47.541 1.00 50.84 109 GLU A N 1
ATOM 826 C CA . GLU A 1 109 ? 10.127 -10.080 -46.871 1.00 50.84 109 GLU A CA 1
ATOM 827 C C . GLU A 1 109 ? 11.118 -9.479 -47.869 1.00 50.84 109 GLU A C 1
ATOM 829 O O . GLU A 1 109 ? 11.555 -10.135 -48.812 1.00 50.84 109 GLU A O 1
ATOM 834 N N . THR A 1 110 ? 11.457 -8.206 -47.685 1.00 40.50 110 THR A N 1
ATOM 835 C CA . THR A 1 110 ? 12.749 -7.723 -48.150 1.00 40.50 110 THR A CA 1
ATOM 836 C C . THR A 1 110 ? 13.777 -8.397 -47.253 1.00 40.50 110 THR A C 1
ATOM 838 O O . THR A 1 110 ? 14.060 -7.930 -46.150 1.00 40.50 110 THR A O 1
ATOM 841 N N . GLU A 1 111 ? 14.284 -9.536 -47.717 1.00 47.19 111 GLU A N 1
ATOM 842 C CA . GLU A 1 111 ? 15.603 -10.033 -47.354 1.00 47.19 111 GLU A CA 1
ATOM 843 C C . GLU A 1 111 ? 16.631 -8.941 -47.699 1.00 47.19 111 GLU A C 1
ATOM 845 O O . GLU A 1 111 ? 17.168 -8.899 -48.801 1.00 47.19 111 GLU A O 1
ATOM 850 N N . GLU A 1 112 ? 16.926 -8.040 -46.761 1.00 48.06 112 GLU A N 1
ATOM 851 C CA . GLU A 1 112 ? 18.282 -7.494 -46.674 1.00 48.06 112 GLU A CA 1
ATOM 852 C C . GLU A 1 112 ? 19.106 -8.480 -45.852 1.00 48.06 112 GLU A C 1
ATOM 854 O O . GLU A 1 112 ? 19.212 -8.420 -44.628 1.00 48.06 112 GLU A O 1
ATOM 859 N N . VAL A 1 113 ? 19.579 -9.475 -46.598 1.00 48.91 113 VAL A N 1
ATOM 860 C CA . VAL A 1 113 ? 20.875 -10.137 -46.485 1.00 48.91 113 VAL A CA 1
ATOM 861 C C . VAL A 1 113 ? 21.752 -9.538 -45.382 1.00 48.91 113 VAL A C 1
ATOM 863 O O . VAL A 1 113 ? 22.364 -8.481 -45.530 1.00 48.91 113 VAL A O 1
ATOM 866 N N . GLY A 1 114 ? 21.870 -10.280 -44.285 1.00 41.81 114 GLY A N 1
ATOM 867 C CA . GLY A 1 114 ? 23.087 -10.235 -43.498 1.00 41.81 114 GLY A CA 1
ATOM 868 C C . GLY A 1 114 ? 24.208 -10.841 -44.331 1.00 41.81 114 GLY A C 1
ATOM 869 O O . GLY A 1 114 ? 24.269 -12.058 -44.475 1.00 41.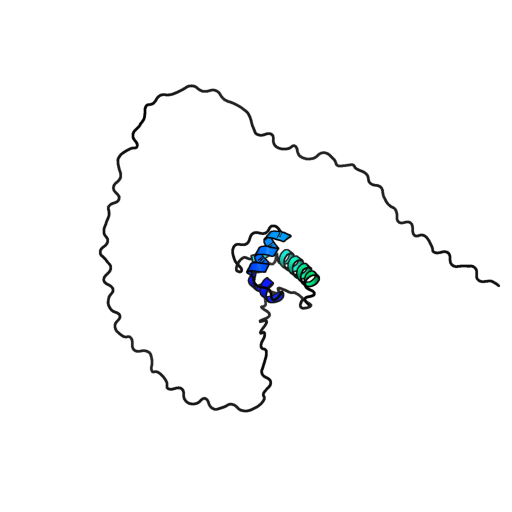81 114 GLY A O 1
ATOM 870 N N . GLU A 1 115 ? 25.107 -10.004 -44.836 1.00 41.62 115 GLU A N 1
ATOM 871 C CA . GLU A 1 115 ? 26.452 -10.433 -45.183 1.00 41.62 115 GLU A CA 1
ATOM 872 C C . GLU A 1 115 ? 27.455 -9.457 -44.581 1.00 41.62 115 GLU A C 1
ATOM 874 O O . GLU A 1 115 ? 27.322 -8.234 -44.617 1.00 41.62 115 GLU A O 1
ATOM 879 N N . ALA A 1 116 ? 28.406 -10.069 -43.899 1.00 44.84 116 ALA A N 1
ATOM 880 C CA . ALA A 1 116 ? 29.474 -9.440 -43.173 1.00 44.84 116 ALA A CA 1
ATOM 881 C C . ALA A 1 116 ? 30.537 -8.866 -44.125 1.00 44.84 116 ALA A C 1
ATOM 883 O O . ALA A 1 116 ? 30.532 -9.116 -45.325 1.00 44.84 116 ALA A O 1
ATOM 884 N N . VAL A 1 117 ? 31.537 -8.248 -43.488 1.00 41.00 117 VAL A N 1
ATOM 885 C CA . VAL A 1 117 ? 32.888 -7.939 -43.987 1.00 41.00 117 VAL A CA 1
ATOM 886 C C . VAL A 1 117 ? 33.034 -6.529 -44.589 1.00 41.00 117 VAL A C 1
ATOM 888 O O . VAL A 1 117 ? 32.577 -6.249 -45.686 1.00 41.00 117 VAL A O 1
ATOM 891 N N . VAL A 1 118 ? 33.662 -5.606 -43.845 1.00 44.69 118 VAL A N 1
ATOM 892 C CA . VAL A 1 118 ? 35.079 -5.189 -43.983 1.00 44.69 118 VAL A CA 1
ATOM 893 C C . VAL A 1 118 ? 35.364 -4.074 -42.948 1.00 44.69 118 VAL A C 1
ATOM 895 O O . VAL A 1 118 ? 34.854 -2.966 -43.042 1.00 44.69 118 VAL A O 1
ATOM 898 N N . GLU A 1 119 ? 36.142 -4.453 -41.936 1.00 44.50 119 GLU A N 1
ATOM 899 C CA . GLU A 1 119 ? 37.185 -3.736 -41.175 1.00 44.50 119 GLU A CA 1
ATOM 900 C C . GLU A 1 119 ? 37.117 -2.219 -40.837 1.00 44.50 119 GLU A C 1
ATOM 902 O O . GLU A 1 119 ? 36.911 -1.367 -41.700 1.00 44.50 119 GLU A O 1
ATOM 907 N N . PRO A 1 120 ? 37.439 -1.849 -39.574 1.00 55.62 120 PRO A N 1
ATOM 908 C CA . PRO A 1 120 ? 37.768 -0.471 -39.205 1.00 55.62 120 PRO A CA 1
ATOM 909 C C . PRO A 1 120 ? 39.110 -0.058 -39.840 1.00 55.62 120 PRO A C 1
ATOM 911 O O . PRO A 1 120 ? 40.039 -0.870 -39.846 1.00 55.62 120 PRO A O 1
ATOM 914 N N . PRO A 1 121 ? 39.294 1.189 -40.321 1.00 53.50 121 PRO A N 1
ATOM 915 C CA . PRO A 1 121 ? 40.619 1.645 -40.704 1.00 53.50 121 PRO A CA 1
ATOM 916 C C . PRO A 1 121 ? 41.504 1.728 -39.457 1.00 53.50 121 PRO A C 1
ATOM 918 O O . PRO A 1 121 ? 41.347 2.575 -38.577 1.00 53.50 121 PRO A O 1
ATOM 921 N N . VAL A 1 122 ? 42.430 0.780 -39.423 1.00 51.31 122 VAL A N 1
ATOM 922 C CA . VAL A 1 122 ? 43.632 0.709 -38.610 1.00 51.31 122 VAL A CA 1
ATOM 923 C C . VAL A 1 122 ? 44.437 2.001 -38.790 1.00 51.31 122 VAL A C 1
ATOM 925 O O . VAL A 1 122 ? 44.901 2.294 -39.889 1.00 51.31 122 VAL A O 1
ATOM 928 N N . ALA A 1 123 ? 44.641 2.750 -37.707 1.00 47.97 123 ALA A N 1
ATOM 929 C CA . ALA A 1 123 ? 45.809 3.610 -37.554 1.00 47.97 123 ALA A CA 1
ATOM 930 C C . ALA A 1 123 ? 46.816 2.853 -36.670 1.00 47.97 123 ALA A C 1
ATOM 932 O O . ALA A 1 123 ? 46.637 2.737 -35.462 1.00 47.97 123 ALA A O 1
ATOM 933 N N . GLU A 1 124 ? 47.781 2.238 -37.351 1.00 49.62 124 GLU A N 1
ATOM 934 C CA . GLU A 1 124 ? 49.151 1.878 -36.951 1.00 49.62 124 GLU A CA 1
ATOM 935 C C . GLU A 1 124 ? 49.459 1.516 -35.469 1.00 49.62 124 GLU A C 1
ATOM 937 O O . GLU A 1 124 ? 49.638 2.357 -34.594 1.00 49.62 124 GLU A O 1
ATOM 942 N N . THR A 1 125 ? 49.630 0.203 -35.245 1.00 43.69 125 THR A N 1
ATOM 943 C CA . THR A 1 125 ? 50.623 -0.522 -34.392 1.00 43.69 125 THR A CA 1
ATOM 944 C C . THR A 1 125 ? 52.036 0.111 -34.326 1.00 43.69 125 THR A C 1
ATOM 946 O O . THR A 1 125 ? 52.328 0.864 -35.253 1.00 43.69 125 THR A O 1
ATOM 949 N N . PRO A 1 126 ? 52.994 -0.251 -33.407 1.00 48.41 126 PRO A N 1
ATOM 950 C CA . PRO A 1 126 ? 53.082 -1.377 -32.424 1.00 48.41 126 PRO A CA 1
ATOM 951 C C . PRO A 1 126 ? 53.58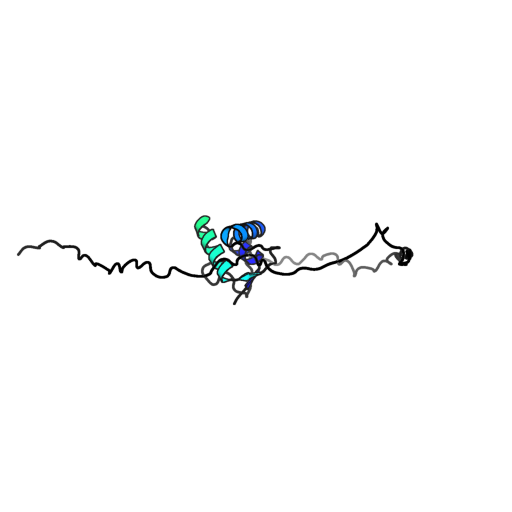2 -0.991 -30.977 1.00 48.41 126 PRO A C 1
ATOM 953 O O . PRO A 1 126 ? 54.255 0.014 -30.800 1.00 48.41 126 PRO A O 1
ATOM 956 N N . ALA A 1 127 ? 53.120 -1.614 -29.872 1.00 50.12 127 ALA A N 1
ATOM 957 C CA . ALA A 1 127 ? 53.707 -2.718 -29.048 1.00 50.12 127 ALA A CA 1
ATOM 958 C C . ALA A 1 127 ? 55.144 -2.516 -28.459 1.00 50.12 127 ALA A C 1
ATOM 960 O O . ALA A 1 127 ? 55.958 -1.862 -29.096 1.00 50.12 127 ALA A O 1
ATOM 961 N N . PRO A 1 128 ? 55.585 -3.264 -27.415 1.00 57.25 128 PRO A N 1
ATOM 962 C CA . PRO A 1 128 ? 55.109 -3.411 -26.020 1.00 57.25 128 PRO A CA 1
ATOM 963 C C . PRO A 1 128 ? 56.265 -3.268 -24.973 1.00 57.25 128 PRO A C 1
ATOM 965 O O . PRO A 1 128 ? 57.412 -3.486 -25.326 1.00 57.25 128 PRO A O 1
ATOM 968 N N . GLU A 1 129 ? 56.002 -3.011 -23.678 1.00 51.22 129 GLU A N 1
ATOM 969 C CA . GLU A 1 129 ? 56.755 -3.635 -22.554 1.00 51.22 129 GLU A CA 1
ATOM 970 C C . GLU A 1 129 ? 56.093 -3.380 -21.170 1.00 51.22 129 GLU A C 1
ATOM 972 O O . GLU A 1 129 ? 55.421 -2.361 -20.990 1.00 51.22 129 GLU A O 1
ATOM 977 N N . PRO A 1 130 ? 56.210 -4.320 -20.206 1.00 58.44 130 PRO A N 1
ATOM 978 C CA . PRO A 1 130 ? 55.344 -4.445 -19.031 1.00 58.44 130 PRO A CA 1
ATOM 979 C C . PRO A 1 130 ? 55.997 -3.979 -17.717 1.00 58.44 130 PRO A C 1
ATOM 981 O O . PRO A 1 130 ? 57.168 -4.253 -17.477 1.00 58.44 130 PRO A O 1
ATOM 984 N N . THR A 1 131 ? 55.210 -3.436 -16.783 1.00 48.16 131 THR A N 1
ATOM 985 C CA . THR A 1 131 ? 55.534 -3.446 -15.340 1.00 48.16 131 THR A CA 1
ATOM 986 C C . THR A 1 131 ? 54.255 -3.491 -14.478 1.00 48.16 131 THR A C 1
ATOM 988 O O . THR A 1 131 ? 53.442 -2.570 -14.525 1.00 48.16 131 THR A O 1
ATOM 991 N N . PRO A 1 132 ? 54.021 -4.555 -13.684 1.00 59.09 132 PRO A N 1
ATOM 992 C CA . PRO A 1 132 ? 53.096 -4.548 -12.540 1.00 59.09 132 PRO A CA 1
ATOM 993 C C . PRO A 1 132 ? 53.886 -4.267 -11.230 1.00 59.09 132 PRO A C 1
ATOM 995 O O . PRO A 1 132 ? 55.117 -4.263 -11.300 1.00 59.09 132 PRO A O 1
ATOM 998 N N . PRO A 1 133 ? 53.293 -4.145 -10.014 1.00 53.44 133 PRO A N 1
ATOM 999 C CA . PRO A 1 133 ? 51.876 -4.104 -9.608 1.00 53.44 133 PRO A CA 1
ATOM 1000 C C . PRO A 1 133 ? 51.542 -2.987 -8.560 1.00 53.44 133 PRO A C 1
ATOM 1002 O O . PRO A 1 133 ? 52.414 -2.285 -8.066 1.00 53.44 133 PRO A O 1
ATOM 1005 N N . VAL A 1 134 ? 50.274 -2.961 -8.112 1.00 54.62 134 VAL A N 1
ATOM 1006 C CA . VAL A 1 134 ? 49.758 -2.423 -6.823 1.00 54.62 134 VAL A CA 1
ATOM 1007 C C . VAL A 1 134 ? 49.436 -0.921 -6.732 1.00 54.62 134 VAL A C 1
ATOM 1009 O O . VAL A 1 134 ? 50.278 -0.124 -6.352 1.00 54.62 134 VAL A O 1
ATOM 1012 N N . GLU A 1 135 ? 48.145 -0.583 -6.826 1.00 54.50 135 GLU A N 1
ATOM 1013 C CA . GLU A 1 135 ? 47.499 0.207 -5.764 1.00 54.50 135 GLU A CA 1
ATOM 1014 C C . GLU A 1 135 ? 46.015 -0.174 -5.671 1.00 54.50 135 GLU A C 1
ATOM 1016 O O . GLU A 1 135 ? 45.172 0.212 -6.479 1.00 54.50 135 GLU A O 1
ATOM 1021 N N . ALA A 1 136 ? 45.705 -1.042 -4.709 1.00 60.59 136 ALA A N 1
ATOM 1022 C CA . ALA A 1 136 ? 44.334 -1.340 -4.329 1.00 60.59 136 ALA A CA 1
ATOM 1023 C C . ALA A 1 136 ? 43.704 -0.086 -3.696 1.00 60.59 136 ALA A C 1
ATOM 1025 O O . ALA A 1 136 ? 44.375 0.573 -2.901 1.00 60.59 136 ALA A O 1
ATOM 1026 N N . PRO A 1 137 ? 42.419 0.226 -3.949 1.00 67.69 137 PRO A N 1
ATOM 1027 C CA . PRO A 1 137 ? 41.747 1.273 -3.191 1.00 67.69 137 PRO A CA 1
ATOM 1028 C C . PRO A 1 137 ? 41.742 0.874 -1.705 1.00 67.69 137 PRO A C 1
ATOM 1030 O O . PRO A 1 137 ? 41.369 -0.268 -1.393 1.00 67.69 137 PRO A O 1
ATOM 1033 N N . PRO A 1 138 ? 42.142 1.752 -0.764 1.00 65.56 138 PRO A N 1
ATOM 1034 C CA . PRO A 1 138 ? 42.060 1.420 0.646 1.00 65.56 138 PRO A CA 1
ATOM 1035 C C . PRO A 1 138 ? 40.590 1.209 1.015 1.00 65.56 138 PRO A C 1
ATOM 1037 O O . PRO A 1 138 ? 39.766 2.124 0.984 1.00 65.56 138 PRO A O 1
ATOM 1040 N N . ARG A 1 139 ? 40.262 -0.039 1.362 1.00 59.66 139 ARG A N 1
ATOM 1041 C CA . ARG A 1 139 ? 39.027 -0.381 2.070 1.00 59.66 139 ARG A CA 1
ATOM 1042 C C . ARG A 1 139 ? 38.981 0.450 3.356 1.00 59.66 139 ARG A C 1
ATOM 1044 O O . ARG A 1 139 ? 40.002 0.521 4.043 1.00 59.66 139 ARG A O 1
ATOM 1051 N N . PRO A 1 140 ? 37.833 1.031 3.736 1.00 68.94 140 PRO A N 1
ATOM 1052 C CA . PRO A 1 140 ? 37.720 1.647 5.048 1.00 68.94 140 PRO A CA 1
ATOM 1053 C C . PRO A 1 140 ? 37.921 0.562 6.123 1.00 68.94 140 PRO A C 1
ATOM 1055 O O . PRO A 1 140 ? 37.284 -0.496 6.036 1.00 68.94 140 PRO A O 1
ATOM 1058 N N . PRO A 1 141 ? 38.800 0.762 7.124 1.00 63.00 141 PRO A N 1
ATOM 1059 C CA . PRO A 1 141 ? 38.932 -0.188 8.212 1.00 63.00 141 PRO A CA 1
ATOM 1060 C C . PRO A 1 141 ? 37.652 -0.218 9.051 1.00 63.00 141 PRO A C 1
ATOM 1062 O O . PRO A 1 141 ? 37.178 0.780 9.593 1.00 63.00 141 PRO A O 1
ATOM 1065 N N . SER A 1 142 ? 37.122 -1.431 9.144 1.00 56.12 142 SER A N 1
ATOM 1066 C CA . SER A 1 142 ? 36.155 -1.899 10.124 1.00 56.12 142 SER A CA 1
ATOM 1067 C C . SER A 1 142 ? 36.579 -1.579 11.567 1.00 56.12 142 SER A C 1
ATOM 1069 O O . SER A 1 142 ? 37.728 -1.773 11.947 1.00 56.12 142 SER A O 1
ATOM 1071 N N . SER A 1 143 ? 35.587 -1.215 12.385 1.00 55.25 143 SER A N 1
ATOM 1072 C CA . SER A 1 143 ? 35.465 -1.524 13.821 1.00 55.25 143 SER A CA 1
ATOM 1073 C C . SER A 1 143 ? 36.627 -1.187 14.775 1.00 55.25 143 SER A C 1
ATOM 1075 O O . SER A 1 143 ? 37.441 -2.051 15.093 1.00 55.25 143 SER A O 1
ATOM 1077 N N . ALA A 1 144 ? 36.562 -0.014 15.415 1.00 56.53 144 ALA A N 1
ATOM 1078 C CA . ALA A 1 144 ? 37.086 0.184 16.773 1.00 56.53 144 ALA A CA 1
ATOM 1079 C C . ALA A 1 144 ? 36.411 1.379 17.475 1.00 56.53 144 ALA A C 1
ATOM 1081 O O . ALA A 1 144 ? 36.801 2.526 17.293 1.00 56.53 144 ALA A O 1
ATOM 1082 N N . SER A 1 145 ? 35.373 1.112 18.272 1.00 52.12 145 SER A N 1
ATOM 1083 C CA . SER A 1 145 ? 35.059 1.854 19.514 1.00 52.12 145 SER A CA 1
ATOM 1084 C C . SER A 1 145 ? 33.812 1.273 20.191 1.00 52.12 145 SER A C 1
ATOM 1086 O O . SER A 1 145 ? 32.801 1.934 20.418 1.00 52.12 145 SER A O 1
ATOM 1088 N N . ARG A 1 146 ? 33.901 -0.006 20.580 1.00 59.91 146 ARG A N 1
ATOM 1089 C CA . ARG A 1 146 ? 33.242 -0.418 21.826 1.00 59.91 146 ARG A CA 1
ATOM 1090 C C . ARG A 1 146 ? 33.931 0.330 22.966 1.00 59.91 146 ARG A C 1
ATOM 1092 O O . ARG A 1 146 ? 35.139 0.529 22.906 1.00 59.91 146 ARG A O 1
ATOM 1099 N N . LEU A 1 147 ? 33.150 0.649 23.997 1.00 59.69 147 LEU A N 1
ATOM 1100 C CA . LEU A 1 147 ? 33.541 1.269 25.271 1.00 59.69 147 LEU A CA 1
ATOM 1101 C C . LEU A 1 147 ? 33.475 2.805 25.286 1.00 59.69 147 LEU A C 1
ATOM 1103 O O . LEU A 1 147 ? 34.450 3.502 25.540 1.00 59.69 147 LEU A O 1
ATOM 1107 N N . ARG A 1 148 ? 32.257 3.337 25.157 1.00 56.84 148 ARG A N 1
ATOM 1108 C CA . ARG A 1 148 ? 31.839 4.413 26.064 1.00 56.84 148 ARG A CA 1
ATOM 1109 C C . ARG A 1 148 ? 30.741 3.873 26.961 1.00 56.84 148 ARG A C 1
ATOM 1111 O O . ARG A 1 148 ? 29.561 3.904 26.634 1.00 56.84 148 ARG A O 1
ATOM 1118 N N . SER A 1 149 ? 31.191 3.334 28.084 1.00 59.59 149 SER A N 1
ATOM 1119 C CA . SER A 1 149 ? 30.457 3.319 29.338 1.00 59.59 149 SER A CA 1
ATOM 1120 C C . SER A 1 149 ? 29.680 4.631 29.506 1.00 59.59 149 SER A C 1
ATOM 1122 O O . SER A 1 149 ? 30.239 5.682 29.812 1.00 59.59 149 SER A O 1
ATOM 1124 N N . ARG A 1 150 ? 28.366 4.579 29.296 1.00 58.72 150 ARG A N 1
ATOM 1125 C CA . ARG A 1 150 ? 27.446 5.504 29.949 1.00 58.72 150 ARG A CA 1
ATOM 1126 C C . ARG A 1 150 ? 26.629 4.680 30.919 1.00 58.72 150 ARG A C 1
ATOM 1128 O O . ARG A 1 150 ? 25.686 3.995 30.551 1.00 58.72 150 ARG A O 1
ATOM 1135 N N . SER A 1 151 ? 27.159 4.701 32.134 1.00 56.22 151 SER A N 1
ATOM 1136 C CA . SER A 1 151 ? 26.581 4.334 33.410 1.00 56.22 151 SER A CA 1
ATOM 1137 C C . SER A 1 151 ? 25.070 4.136 33.390 1.00 56.22 151 SER A C 1
ATOM 1139 O O . SER A 1 151 ? 24.313 5.061 33.100 1.00 56.22 151 SER A O 1
ATOM 1141 N N . LEU A 1 152 ? 24.669 2.923 33.772 1.00 57.12 152 LEU A N 1
ATOM 1142 C CA . LEU A 1 152 ? 23.743 2.675 34.877 1.00 57.12 152 LEU A CA 1
ATOM 1143 C C . LEU A 1 152 ? 23.176 3.972 35.481 1.00 57.12 152 LEU A C 1
ATOM 1145 O O . LEU A 1 152 ? 23.764 4.548 36.394 1.00 57.12 152 LEU A O 1
ATOM 1149 N N . LYS A 1 153 ? 22.022 4.421 34.987 1.00 53.62 153 LYS A N 1
ATOM 1150 C CA . LYS A 1 153 ? 21.071 5.131 35.839 1.00 53.62 153 LYS A CA 1
ATOM 1151 C C . LYS A 1 153 ? 20.135 4.073 36.382 1.00 53.62 153 LYS A C 1
ATOM 1153 O O . LYS A 1 153 ? 19.121 3.735 35.785 1.00 53.62 153 LYS A O 1
ATOM 1158 N N . ILE A 1 154 ? 20.632 3.488 37.464 1.00 55.78 154 ILE A N 1
ATOM 1159 C CA . ILE A 1 154 ? 19.842 2.837 38.490 1.00 55.78 154 ILE A CA 1
ATOM 1160 C C . ILE A 1 154 ? 18.661 3.747 38.813 1.00 55.78 154 ILE A C 1
ATOM 1162 O O . ILE A 1 154 ? 18.804 4.947 39.043 1.00 55.78 154 ILE A O 1
ATOM 1166 N N . GLU A 1 155 ? 17.506 3.124 38.689 1.00 53.16 155 GLU A N 1
ATOM 1167 C CA . GLU A 1 155 ? 16.211 3.508 39.203 1.00 53.16 155 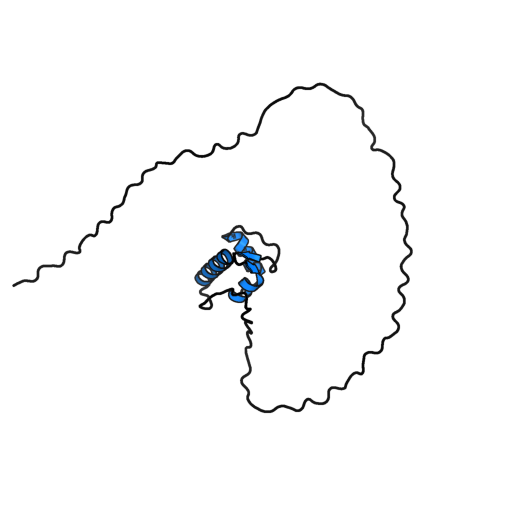GLU A CA 1
ATOM 1168 C C . GLU A 1 155 ? 16.351 4.042 40.635 1.00 53.16 155 GLU A C 1
ATOM 1170 O O . GLU A 1 155 ? 16.812 3.333 41.526 1.00 53.16 155 GLU A O 1
ATOM 1175 N N . ASP A 1 156 ? 15.984 5.302 40.840 1.00 60.84 156 ASP A N 1
ATOM 1176 C CA . ASP A 1 156 ? 15.808 5.878 42.169 1.00 60.84 156 ASP A CA 1
ATOM 1177 C C . ASP A 1 156 ? 14.299 6.095 42.344 1.00 60.84 156 ASP A C 1
ATOM 1179 O O . ASP A 1 156 ? 13.752 7.064 41.801 1.00 60.84 156 ASP A O 1
ATOM 1183 N N . PRO A 1 157 ? 13.558 5.172 42.988 1.00 63.31 157 PRO A N 1
ATOM 1184 C CA . PRO A 1 157 ? 12.198 5.463 43.388 1.00 63.31 157 PRO A CA 1
ATOM 1185 C C . PRO A 1 157 ? 12.269 6.410 44.585 1.00 63.31 157 PRO A C 1
ATOM 1187 O O . PRO A 1 157 ? 12.386 5.991 45.733 1.00 63.31 157 PRO A O 1
ATOM 1190 N N . THR A 1 158 ? 12.171 7.709 44.314 1.00 65.88 158 THR A N 1
ATOM 1191 C CA . THR A 1 158 ? 11.851 8.695 45.347 1.00 65.88 158 THR A CA 1
ATOM 1192 C C . THR A 1 158 ? 10.486 8.335 45.948 1.00 65.88 158 THR A C 1
ATOM 1194 O O . THR A 1 158 ? 9.494 8.345 45.212 1.00 65.88 158 THR A O 1
ATOM 1197 N N . PRO A 1 159 ? 10.366 8.030 47.253 1.00 69.25 159 PRO A N 1
ATOM 1198 C CA . PRO A 1 159 ? 9.052 7.947 47.870 1.00 69.25 159 PRO A CA 1
ATOM 1199 C C . PRO A 1 159 ? 8.498 9.372 48.031 1.00 69.25 159 PRO A C 1
ATOM 1201 O O . PRO A 1 159 ? 9.201 10.239 48.561 1.00 69.25 159 PRO A O 1
ATOM 1204 N N . PRO A 1 160 ? 7.253 9.669 47.614 1.00 67.50 160 PRO A N 1
ATOM 1205 C CA . PRO A 1 160 ? 6.628 10.917 48.009 1.00 67.50 160 PRO A CA 1
ATOM 1206 C C . PRO A 1 160 ? 6.345 10.871 49.514 1.00 67.50 160 PRO A C 1
ATOM 1208 O O . PRO A 1 160 ? 5.620 10.008 50.008 1.00 67.50 160 PRO A O 1
ATOM 1211 N N . LEU A 1 161 ? 6.934 11.827 50.231 1.00 59.91 161 LEU A N 1
ATOM 1212 C CA . LEU A 1 161 ? 6.571 12.205 51.592 1.00 59.91 161 LEU A CA 1
ATOM 1213 C C . LEU A 1 161 ? 5.058 12.457 51.652 1.00 59.91 161 LEU A C 1
ATOM 1215 O O . LEU A 1 161 ? 4.566 13.403 51.035 1.00 59.91 161 LEU A O 1
ATOM 1219 N N . GLN A 1 162 ? 4.323 11.632 52.399 1.00 65.38 162 GLN A N 1
ATOM 1220 C CA . GLN A 1 162 ? 2.998 12.016 52.880 1.00 65.38 162 GLN A CA 1
ATOM 1221 C C . GLN A 1 162 ? 3.126 12.636 54.279 1.00 65.38 162 GLN A C 1
ATOM 1223 O O . GLN A 1 162 ? 3.909 12.139 55.094 1.00 65.38 162 GLN A O 1
ATOM 1228 N N . PRO A 1 163 ? 2.402 13.735 54.555 1.00 64.69 163 PRO A N 1
ATOM 1229 C CA . PRO A 1 163 ? 2.509 14.467 55.807 1.00 64.69 163 PRO A CA 1
ATOM 1230 C C . PRO A 1 163 ? 1.852 13.726 56.978 1.00 64.69 163 PRO A C 1
ATOM 1232 O O . PRO A 1 163 ? 0.823 13.068 56.845 1.00 64.69 163 PRO A O 1
ATOM 1235 N N . THR A 1 164 ? 2.473 13.906 58.140 1.00 59.12 164 THR A N 1
ATOM 1236 C CA . THR A 1 164 ? 1.989 13.625 59.496 1.00 59.12 164 THR A CA 1
ATOM 1237 C C . THR A 1 164 ? 0.498 13.910 59.685 1.00 59.12 164 THR A C 1
ATOM 1239 O O . THR A 1 164 ? 0.072 15.060 59.572 1.00 59.12 164 THR A O 1
ATOM 1242 N N . ALA A 1 165 ? -0.261 12.881 60.069 1.00 55.28 165 ALA A N 1
ATOM 1243 C CA . ALA A 1 165 ? -1.559 13.027 60.713 1.00 55.28 165 ALA A CA 1
ATOM 1244 C C . ALA A 1 165 ? -1.415 12.720 62.212 1.00 55.28 165 ALA A C 1
ATOM 1246 O O . ALA A 1 165 ? -1.207 11.583 62.627 1.00 55.28 165 ALA A O 1
ATOM 1247 N N . THR A 1 166 ? -1.451 13.814 62.963 1.00 54.12 166 THR A N 1
ATOM 1248 C CA . THR A 1 166 ? -1.853 14.032 64.354 1.00 54.12 166 THR A CA 1
ATOM 1249 C C . THR A 1 166 ? -2.654 12.910 65.030 1.00 54.12 166 THR A C 1
ATOM 1251 O O . THR A 1 166 ? -3.685 12.482 64.510 1.00 54.12 166 THR A O 1
ATOM 1254 N N . LEU A 1 167 ? -2.233 12.552 66.249 1.00 52.25 167 LEU A N 1
ATOM 1255 C CA . LEU A 1 167 ? -3.105 12.134 67.352 1.00 52.25 167 LEU A CA 1
ATOM 1256 C C . LEU A 1 167 ? -2.961 13.149 68.488 1.00 52.25 167 LEU A C 1
ATOM 1258 O O . LEU A 1 167 ? -1.804 13.561 68.737 1.00 52.25 167 LEU A O 1
#

Secondary structure (DSSP, 8-state):
--EEEHHHHHHHHTS-HHHHHHHHHHHH----SSTT-EEEHHHHHHHHHHHHHHTT--PPSS-TT-SS-------------------------PSPP-------PPP-------------------------------PPPP---------------PPP-------

Foldseek 3Di:
DDKAQLVLLCVQQVHDSVVVQVVCCVPVVDHDDDSRDIDDPVSSVVSSVVVCVVVVNDGDPDSSGPPPDPPPPPPDDDPDDDDDDDPDDDPPPPDDDDDDDPPPDDPDPPPPDDDDDDDDDDDDDDDDDDDDDDDDDDDPDDDDDDDPDPDDPPDDPDDDDDDDDDD

pLDDT: mean 71.14, std 18.02, range [40.5, 95.56]

Radius of gyration: 36.08 Å; chains: 1; bounding box: 97×30×116 Å